Protein AF-Q5DCS5-F1 (afdb_monomer_lite)

Foldseek 3Di:
DDDDDDDDDDPPPPPPVPPPPPPVPPPPPDDPCVVVVVVLVVVCPDPLQVPDDLVVLLVVLLVCLVVVHDDALVSLLSSLSRLLVDAPVCVVSVVVSVVSNCPDPCVVVHDPSSVVSNVVSCVVNVNVVVVVVVVVVVD

Organism: Schistosoma japonicum (NCBI:txid6182)

Sequence (139 aa):
MNRMIWSNYTRSFYRSHFKYSLKSWYRSFVPASYTSAEIWNARLSHDIFKKISARDHGLKILQKINVGQTVSPLDYDIFANKLDEMDVTFLDFIEEVITSYMNTQTAVTVKDSTCHAFIRSYLNFQEEDRLLKLLQERV

InterPro domains:
  IPR019266 Small ribosomal subunit protein mS27 [PTHR21393] (19-139)
  IPR034913 mS27/PTCD2 [PF10037] (6-139)

pLDDT: mean 82.55, std 18.62, range [36.09, 97.06]

Radius of gyration: 29.56 Å; chains: 1; bounding box: 78×58×85 Å

Structure (mmCIF, N/CA/C/O backbone):
data_AF-Q5DCS5-F1
#
_entry.id   AF-Q5DCS5-F1
#
loop_
_atom_site.group_PDB
_atom_site.id
_atom_site.type_symbol
_atom_site.label_atom_id
_atom_site.label_alt_id
_atom_site.label_comp_id
_atom_site.label_asym_id
_atom_site.label_entity_id
_atom_site.label_seq_id
_atom_site.pdbx_PDB_ins_code
_atom_site.Cartn_x
_atom_site.Cartn_y
_atom_site.Cartn_z
_atom_site.occupancy
_atom_site.B_iso_or_equiv
_atom_site.auth_seq_id
_atom_site.auth_comp_id
_atom_site.auth_asym_id
_atom_site.auth_atom_id
_atom_site.pdbx_PDB_model_num
ATOM 1 N N . MET A 1 1 ? 62.975 -41.474 -67.359 1.00 38.44 1 MET A N 1
ATOM 2 C CA . MET A 1 1 ? 62.298 -40.161 -67.355 1.00 38.44 1 MET A CA 1
ATOM 3 C C . MET A 1 1 ? 61.145 -40.201 -66.360 1.00 38.44 1 MET A C 1
ATOM 5 O O . MET A 1 1 ? 60.285 -41.059 -66.469 1.00 38.44 1 MET A O 1
ATOM 9 N N . ASN A 1 2 ? 61.274 -39.354 -65.339 1.00 36.09 2 ASN A N 1
ATOM 10 C CA . ASN A 1 2 ? 60.412 -38.975 -64.211 1.00 36.09 2 ASN A CA 1
ATOM 11 C C . ASN A 1 2 ? 59.128 -39.754 -63.867 1.00 36.09 2 ASN A C 1
ATOM 13 O O . ASN A 1 2 ? 58.102 -39.657 -64.531 1.00 36.09 2 ASN A O 1
ATOM 17 N N . ARG A 1 3 ? 59.181 -40.359 -62.669 1.00 38.94 3 ARG A N 1
ATOM 18 C CA . ARG A 1 3 ? 58.054 -40.517 -61.740 1.00 38.94 3 ARG A CA 1
ATOM 19 C C . ARG A 1 3 ? 57.470 -39.139 -61.394 1.00 38.94 3 ARG A C 1
ATOM 21 O O . ARG A 1 3 ? 58.220 -38.259 -60.983 1.00 38.94 3 ARG A O 1
ATOM 28 N N . MET A 1 4 ? 56.149 -38.997 -61.446 1.00 40.09 4 MET A N 1
ATOM 29 C CA . MET A 1 4 ? 55.415 -37.999 -60.661 1.00 40.09 4 MET A CA 1
ATOM 30 C C . MET A 1 4 ? 54.432 -38.727 -59.746 1.00 40.09 4 MET A C 1
ATOM 32 O O . MET A 1 4 ? 53.378 -39.192 -60.162 1.00 40.09 4 MET A O 1
ATOM 36 N N . ILE A 1 5 ? 54.853 -38.862 -58.492 1.00 46.78 5 ILE A N 1
ATOM 37 C CA . ILE A 1 5 ? 54.013 -39.113 -57.320 1.00 46.78 5 ILE A CA 1
ATOM 38 C C . ILE A 1 5 ? 53.440 -37.761 -56.920 1.00 46.78 5 ILE A C 1
ATOM 40 O O . ILE A 1 5 ? 54.254 -36.864 -56.806 1.00 46.78 5 ILE A O 1
ATOM 44 N N . TRP A 1 6 ? 52.130 -37.642 -56.687 1.00 36.53 6 TRP A N 1
ATOM 45 C CA . TRP A 1 6 ? 51.440 -36.870 -55.627 1.00 36.53 6 TRP A CA 1
ATOM 46 C C . TRP A 1 6 ? 49.939 -37.162 -55.809 1.00 36.53 6 TRP A C 1
ATOM 48 O O . TRP A 1 6 ? 49.473 -37.250 -56.936 1.00 36.53 6 TRP A O 1
ATOM 58 N N . SER A 1 7 ? 49.060 -37.264 -54.825 1.00 39.84 7 SER A N 1
ATOM 59 C CA . SER A 1 7 ? 49.102 -37.501 -53.387 1.00 39.84 7 SER A CA 1
ATOM 60 C C . SER A 1 7 ? 47.629 -37.530 -52.992 1.00 39.84 7 SER A C 1
ATOM 62 O O . SER A 1 7 ? 46.869 -36.648 -53.394 1.00 39.84 7 SER A O 1
ATOM 64 N N . ASN A 1 8 ? 47.223 -38.526 -52.213 1.00 48.41 8 ASN A N 1
ATOM 65 C CA . ASN A 1 8 ? 45.911 -38.555 -51.584 1.00 48.41 8 ASN A CA 1
ATOM 66 C C . ASN A 1 8 ? 45.740 -37.299 -50.728 1.00 48.41 8 ASN A C 1
ATOM 68 O O . ASN A 1 8 ? 46.414 -37.170 -49.712 1.00 48.41 8 ASN A O 1
ATOM 72 N N . TYR A 1 9 ? 44.828 -36.406 -51.098 1.00 47.97 9 TYR A N 1
ATOM 73 C CA . TYR A 1 9 ? 44.260 -35.454 -50.153 1.00 47.97 9 TYR A CA 1
ATOM 74 C C . TYR A 1 9 ? 42.758 -35.384 -50.378 1.00 47.97 9 TYR A C 1
ATOM 76 O O . TYR A 1 9 ? 42.234 -34.729 -51.276 1.00 47.97 9 TYR A O 1
ATOM 84 N N . THR A 1 10 ? 42.090 -36.159 -49.529 1.00 49.44 10 THR A N 1
ATOM 85 C CA . THR A 1 10 ? 40.691 -36.054 -49.144 1.00 49.44 10 THR A CA 1
ATOM 86 C C . THR A 1 10 ? 40.216 -34.611 -49.228 1.00 49.44 10 THR A C 1
ATOM 88 O O . THR A 1 10 ? 40.745 -33.734 -48.540 1.00 49.44 10 THR A O 1
ATOM 91 N N . ARG A 1 11 ? 39.195 -34.370 -50.051 1.00 40.66 11 ARG A N 1
ATOM 92 C CA . ARG A 1 11 ? 38.455 -33.113 -50.048 1.00 40.66 11 ARG A CA 1
ATOM 93 C C . ARG A 1 11 ? 37.745 -33.026 -48.697 1.00 40.66 11 ARG A C 1
ATOM 95 O O . ARG A 1 11 ? 36.648 -33.544 -48.519 1.00 40.66 11 ARG A O 1
ATOM 102 N N . SER A 1 12 ? 38.442 -32.445 -47.725 1.00 45.19 12 SER A N 1
ATOM 103 C CA . SER A 1 12 ? 37.881 -31.992 -46.463 1.00 45.19 12 SER A CA 1
ATOM 104 C C . SER A 1 12 ? 36.675 -31.132 -46.812 1.00 45.19 12 SER A C 1
ATOM 106 O O . SER A 1 12 ? 36.807 -30.056 -47.400 1.00 45.19 12 SER A O 1
ATOM 108 N N . PHE A 1 13 ? 35.486 -31.650 -46.515 1.00 42.53 13 PHE A N 1
ATOM 109 C CA . PHE A 1 13 ? 34.296 -30.834 -46.393 1.00 42.53 13 PHE A CA 1
ATOM 110 C C . PHE A 1 13 ? 34.599 -29.855 -45.262 1.00 42.53 13 PHE A C 1
ATOM 112 O O . PHE A 1 13 ? 34.435 -30.171 -44.084 1.00 42.53 13 PHE A O 1
ATOM 119 N N . TYR A 1 14 ? 35.080 -28.666 -45.619 1.00 46.62 14 TYR A N 1
ATOM 120 C CA . TYR A 1 14 ? 35.063 -27.524 -44.728 1.00 46.62 14 TYR A CA 1
ATOM 121 C C . TYR A 1 14 ? 33.591 -27.258 -44.408 1.00 46.62 14 TYR A C 1
ATOM 123 O O . TYR A 1 14 ? 32.904 -26.509 -45.102 1.00 46.62 14 TYR A O 1
ATOM 131 N N . ARG A 1 15 ? 33.086 -27.898 -43.346 1.00 44.19 15 ARG A N 1
ATOM 132 C CA . ARG A 1 15 ? 31.963 -27.381 -42.575 1.00 44.19 15 ARG A CA 1
ATOM 133 C C . ARG A 1 15 ? 32.442 -26.043 -42.033 1.00 44.19 15 ARG A C 1
ATOM 135 O O . ARG A 1 15 ? 33.001 -25.957 -40.940 1.00 44.19 15 ARG A O 1
ATOM 142 N N . SER A 1 16 ? 32.253 -25.005 -42.845 1.00 42.59 16 SER A N 1
ATOM 143 C CA . SER A 1 16 ? 32.066 -23.653 -42.353 1.00 42.59 16 SER A CA 1
ATOM 144 C C . SER A 1 16 ? 31.017 -23.782 -41.261 1.00 42.59 16 SER A C 1
ATOM 146 O O . SER A 1 16 ? 29.844 -24.042 -41.535 1.00 42.59 16 SER A O 1
ATOM 148 N N . HIS A 1 17 ? 31.472 -23.756 -40.011 1.00 44.06 17 HIS A N 1
ATOM 149 C CA . HIS A 1 17 ? 30.594 -23.616 -38.871 1.00 44.06 17 HIS A CA 1
ATOM 150 C C . HIS A 1 17 ? 30.024 -22.220 -39.024 1.00 44.06 17 HIS A C 1
ATOM 152 O O . HIS A 1 17 ? 30.625 -21.236 -38.591 1.00 44.06 17 HIS A O 1
ATOM 158 N N . PHE A 1 18 ? 28.911 -22.136 -39.747 1.00 44.44 18 PHE A N 1
ATOM 159 C CA . PHE A 1 18 ? 28.124 -20.933 -39.823 1.00 44.44 18 PHE A CA 1
ATOM 160 C C . PHE A 1 18 ? 27.806 -20.592 -38.374 1.00 44.44 18 PHE A C 1
ATOM 162 O O . PHE A 1 18 ? 27.091 -21.328 -37.693 1.00 44.44 18 PHE A O 1
ATOM 169 N N . LYS A 1 19 ? 28.444 -19.530 -37.877 1.00 48.38 19 LYS A N 1
ATOM 170 C CA . LYS A 1 19 ? 28.258 -18.978 -36.538 1.00 48.38 19 LYS A CA 1
ATOM 171 C C . LYS A 1 19 ? 26.875 -18.337 -36.461 1.00 48.38 19 LYS A C 1
ATOM 173 O O . LYS A 1 19 ? 26.741 -17.152 -36.179 1.00 48.38 19 LYS A O 1
ATOM 178 N N . TYR A 1 20 ? 25.828 -19.113 -36.701 1.00 51.62 20 TYR A N 1
ATOM 179 C CA . TYR A 1 20 ? 24.534 -18.816 -36.135 1.00 51.62 20 TYR A CA 1
ATOM 180 C C . TYR A 1 20 ? 24.647 -19.218 -34.675 1.00 51.62 20 TYR A C 1
ATOM 182 O O . TYR A 1 20 ? 24.326 -20.334 -34.278 1.00 51.62 20 TYR A O 1
ATOM 190 N N . SER A 1 21 ? 25.188 -18.291 -33.881 1.00 50.88 21 SER A N 1
ATOM 191 C CA . SER A 1 21 ? 24.803 -18.198 -32.485 1.00 50.88 21 SER A CA 1
ATOM 192 C C . SER A 1 21 ? 23.283 -18.288 -32.486 1.00 50.88 21 SER A C 1
ATOM 194 O O . SER A 1 21 ? 22.601 -17.375 -32.959 1.00 50.88 21 SER A O 1
ATOM 196 N N . LEU A 1 22 ? 22.761 -19.438 -32.064 1.00 55.69 22 LEU A N 1
ATOM 197 C CA . LEU A 1 22 ? 21.380 -19.567 -31.657 1.00 55.69 22 LEU A CA 1
ATOM 198 C C . LEU A 1 22 ? 21.258 -18.637 -30.452 1.00 55.69 22 LEU A C 1
ATOM 200 O O . LEU A 1 22 ? 21.395 -19.060 -29.308 1.00 55.69 22 LEU A O 1
ATOM 204 N N . LYS A 1 23 ? 21.056 -17.338 -30.713 1.00 54.19 23 LYS A N 1
ATOM 205 C CA . LYS A 1 23 ? 20.379 -16.459 -29.773 1.00 54.19 23 LYS A CA 1
ATOM 206 C C . LYS A 1 23 ? 19.071 -17.180 -29.520 1.00 54.19 23 LYS A C 1
ATOM 208 O O . LYS A 1 23 ? 18.167 -17.106 -30.347 1.00 54.19 23 LYS A O 1
ATOM 213 N N . SER A 1 24 ? 19.025 -17.948 -28.437 1.00 57.25 24 SER A N 1
ATOM 214 C CA . SER A 1 24 ? 17.783 -18.438 -27.878 1.00 57.25 24 SER A CA 1
ATOM 215 C C . SER A 1 24 ? 16.906 -17.205 -27.743 1.00 57.25 24 SER A C 1
ATOM 217 O O . SER A 1 24 ? 17.172 -16.323 -26.923 1.00 57.25 24 SER A O 1
ATOM 219 N N . TRP A 1 25 ? 15.945 -17.065 -28.651 1.00 58.34 25 TRP A N 1
ATOM 220 C CA . TRP A 1 25 ? 14.874 -16.103 -28.507 1.00 58.34 25 TRP A CA 1
ATOM 221 C C . TRP A 1 25 ? 14.033 -16.636 -27.358 1.00 58.34 25 TRP A C 1
ATOM 223 O O . TRP A 1 25 ? 13.034 -17.318 -27.573 1.00 58.34 25 TRP A O 1
ATOM 233 N N . TYR A 1 26 ? 14.463 -16.365 -26.128 1.00 60.69 26 TYR A N 1
ATOM 234 C CA . TYR A 1 26 ? 13.580 -16.439 -24.982 1.00 60.69 26 TYR A CA 1
ATOM 235 C C . TYR A 1 26 ? 12.498 -15.390 -25.230 1.00 60.69 26 TYR A C 1
ATOM 237 O O . TYR A 1 26 ? 12.664 -14.210 -24.930 1.00 60.69 26 TYR A O 1
ATOM 245 N N . ARG A 1 27 ? 11.406 -15.804 -25.876 1.00 64.94 27 ARG A N 1
ATOM 246 C CA . ARG A 1 27 ? 10.159 -15.057 -25.818 1.00 64.94 27 ARG A CA 1
ATOM 247 C C . ARG A 1 27 ? 9.684 -15.212 -24.384 1.00 64.94 27 ARG A C 1
ATOM 249 O O . ARG A 1 27 ? 9.289 -16.305 -23.985 1.00 64.94 27 ARG A O 1
ATOM 256 N N . SER A 1 28 ? 9.787 -14.146 -23.601 1.00 72.50 28 SER A N 1
ATOM 257 C CA . SER A 1 28 ? 9.075 -14.077 -22.333 1.00 72.50 28 SER A CA 1
ATOM 258 C C . SER A 1 28 ? 7.588 -14.320 -22.609 1.00 72.50 28 SER A C 1
ATOM 260 O O . SER A 1 28 ? 7.068 -13.883 -23.638 1.00 72.50 28 SER A O 1
ATOM 262 N N . PHE A 1 29 ? 6.907 -15.042 -21.714 1.00 83.25 29 PHE A N 1
ATOM 263 C CA . PHE A 1 29 ? 5.468 -15.313 -21.854 1.00 83.25 29 PHE A CA 1
ATOM 264 C C . PHE A 1 29 ? 4.664 -14.009 -21.992 1.00 83.25 29 PHE A C 1
ATOM 266 O O . PHE A 1 29 ? 3.662 -13.953 -22.698 1.00 83.25 29 PHE A O 1
ATOM 273 N N . VAL A 1 30 ? 5.169 -12.940 -21.371 1.00 85.56 30 VAL A N 1
ATOM 274 C CA . VAL A 1 30 ? 4.614 -11.592 -21.410 1.00 85.56 30 VAL A CA 1
ATOM 275 C C . VAL A 1 30 ? 5.672 -10.615 -21.943 1.00 85.56 30 VAL A C 1
ATOM 277 O O . VAL A 1 30 ? 6.825 -10.674 -21.503 1.00 85.56 30 VAL A O 1
ATOM 280 N N . PRO A 1 31 ? 5.336 -9.714 -22.885 1.00 87.19 31 PRO A N 1
ATOM 281 C CA . PRO A 1 31 ? 6.274 -8.707 -23.375 1.00 87.19 31 PRO A CA 1
ATOM 282 C C . PRO A 1 31 ? 6.578 -7.656 -22.299 1.00 87.19 31 PRO A C 1
ATOM 284 O O . PRO A 1 31 ? 5.721 -7.319 -21.487 1.00 87.19 31 PRO A O 1
ATOM 287 N N . ALA A 1 32 ? 7.773 -7.062 -22.341 1.00 82.56 32 ALA A N 1
ATOM 288 C CA . ALA A 1 32 ? 8.178 -6.027 -21.381 1.00 82.56 32 ALA A CA 1
ATOM 289 C C . ALA A 1 32 ? 7.228 -4.809 -21.358 1.00 82.56 32 ALA A C 1
ATOM 291 O O . ALA A 1 32 ? 7.019 -4.201 -2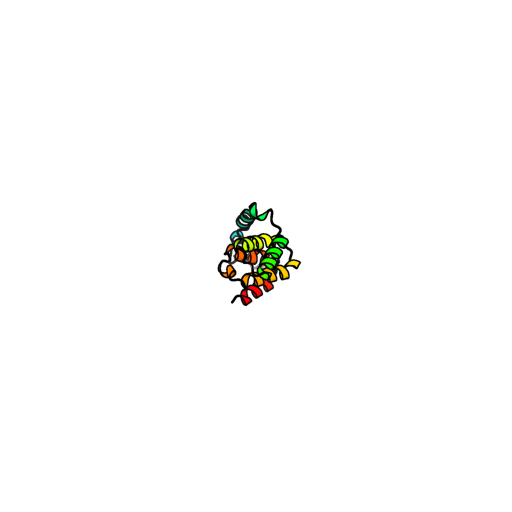0.307 1.00 82.56 32 ALA A O 1
ATOM 292 N N . SER A 1 33 ? 6.589 -4.495 -22.491 1.00 86.31 33 SER A N 1
ATOM 293 C CA . SER A 1 33 ? 5.591 -3.424 -22.616 1.00 86.31 33 SER A CA 1
ATOM 294 C C . SER A 1 33 ? 4.322 -3.657 -21.791 1.00 86.31 33 SER A C 1
ATOM 296 O O . SER A 1 33 ? 3.633 -2.697 -21.454 1.00 86.31 33 SER A O 1
ATOM 298 N N . TYR A 1 34 ? 4.024 -4.901 -21.406 1.00 87.69 34 TYR A N 1
ATOM 299 C CA . TYR A 1 34 ? 2.864 -5.227 -20.573 1.00 87.69 34 TYR A CA 1
ATOM 300 C C . TYR A 1 34 ? 2.910 -4.536 -19.207 1.00 87.69 34 TYR A C 1
ATOM 302 O O . TYR A 1 34 ? 1.876 -4.188 -18.646 1.00 87.69 34 TYR A O 1
ATOM 310 N N . THR A 1 35 ? 4.112 -4.254 -18.695 1.00 83.94 35 THR A N 1
ATOM 311 C CA . THR A 1 35 ? 4.284 -3.498 -17.448 1.00 83.94 35 THR A CA 1
ATOM 312 C C . THR A 1 35 ? 3.711 -2.085 -17.534 1.00 83.94 35 THR A C 1
ATOM 314 O O . THR A 1 35 ? 3.382 -1.519 -16.496 1.00 83.94 35 THR A O 1
ATOM 317 N N . SER A 1 36 ? 3.561 -1.506 -18.735 1.00 88.94 36 SER A N 1
ATOM 318 C CA . SER A 1 36 ? 2.921 -0.201 -18.964 1.00 88.94 36 SER A CA 1
ATOM 319 C C . SER A 1 36 ? 3.372 0.879 -17.967 1.00 88.94 36 SER A C 1
ATOM 321 O O . SER A 1 36 ? 2.558 1.634 -17.430 1.00 88.94 36 SER A O 1
ATOM 323 N N . ALA A 1 37 ? 4.678 0.919 -17.676 1.00 90.44 37 ALA A N 1
ATOM 324 C CA . ALA A 1 37 ? 5.254 1.797 -16.659 1.00 90.44 37 ALA A CA 1
ATOM 325 C C . ALA A 1 37 ? 4.981 3.281 -16.950 1.00 90.44 37 ALA A C 1
ATOM 327 O O . ALA A 1 37 ? 4.680 4.039 -16.036 1.00 90.44 37 ALA A O 1
ATOM 328 N N . GLU A 1 38 ? 4.994 3.684 -18.222 1.00 91.88 38 GLU A N 1
ATOM 329 C CA . GLU A 1 38 ? 4.711 5.061 -18.645 1.00 91.88 38 GLU A CA 1
ATOM 330 C C . GLU A 1 38 ? 3.299 5.513 -18.253 1.00 91.88 38 GLU A C 1
ATOM 332 O O . GLU A 1 38 ? 3.129 6.572 -17.653 1.00 91.88 38 GLU A O 1
ATOM 337 N N . ILE A 1 39 ? 2.289 4.682 -18.532 1.00 92.12 39 ILE A N 1
ATOM 338 C CA . ILE A 1 39 ? 0.884 4.975 -18.213 1.00 92.12 39 ILE A CA 1
ATOM 339 C C . ILE A 1 39 ? 0.691 5.032 -16.693 1.00 92.12 39 ILE A C 1
ATOM 341 O O . ILE A 1 39 ? -0.006 5.910 -16.180 1.00 92.12 39 ILE A O 1
ATOM 345 N N . TRP A 1 40 ? 1.334 4.116 -15.963 1.00 91.38 40 TRP A N 1
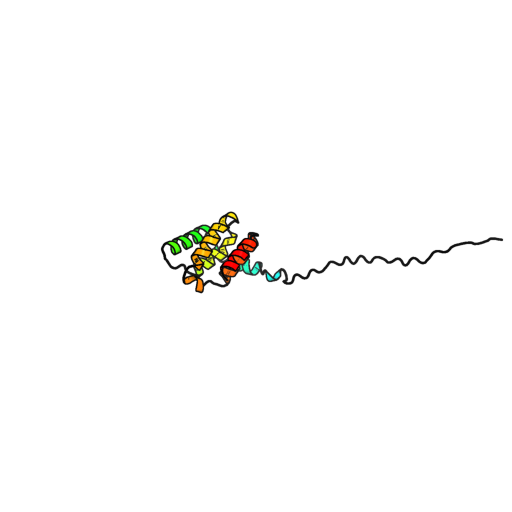ATOM 346 C CA . TRP A 1 40 ? 1.293 4.091 -14.503 1.00 91.38 40 TRP A CA 1
ATOM 347 C C . TRP A 1 40 ? 1.914 5.354 -13.891 1.00 91.38 40 TRP A C 1
ATOM 349 O O . TRP A 1 40 ? 1.281 6.034 -13.086 1.00 91.38 40 TRP A O 1
ATOM 359 N N . ASN A 1 41 ? 3.109 5.734 -14.341 1.00 91.00 41 ASN A N 1
ATOM 360 C CA . ASN A 1 41 ? 3.811 6.916 -13.845 1.00 91.00 41 ASN A CA 1
ATOM 361 C C . ASN A 1 41 ? 3.074 8.214 -14.212 1.00 91.00 41 ASN A C 1
ATOM 363 O O . ASN A 1 41 ? 2.995 9.135 -13.397 1.00 91.00 41 ASN A O 1
ATOM 367 N N . ALA A 1 42 ? 2.461 8.276 -15.399 1.00 92.38 42 ALA A N 1
ATOM 368 C CA . ALA A 1 42 ? 1.614 9.395 -15.800 1.00 92.38 42 ALA A CA 1
ATOM 369 C C . ALA A 1 42 ? 0.417 9.571 -14.851 1.00 92.38 42 ALA A C 1
ATOM 371 O O . ALA A 1 42 ? 0.111 10.695 -14.454 1.00 92.38 42 ALA A O 1
ATOM 372 N N . ARG A 1 43 ? -0.217 8.477 -14.409 1.00 89.75 43 ARG A N 1
ATOM 373 C CA . ARG A 1 43 ? -1.283 8.525 -13.394 1.00 89.75 43 ARG A CA 1
ATOM 374 C C . ARG A 1 43 ? -0.774 9.080 -12.059 1.00 89.75 43 ARG A C 1
ATOM 376 O O . ARG A 1 43 ? -1.441 9.927 -11.465 1.00 89.75 43 ARG A O 1
ATOM 383 N N . LEU A 1 44 ? 0.393 8.632 -11.593 1.00 89.62 44 LEU A N 1
ATOM 384 C CA . LEU A 1 44 ? 0.970 9.072 -10.313 1.00 89.62 44 LEU A CA 1
ATOM 385 C C . LEU A 1 44 ? 1.428 10.542 -10.312 1.00 89.62 44 LEU A C 1
ATOM 387 O O . LEU A 1 44 ? 1.545 11.151 -9.250 1.00 89.62 44 LEU A O 1
ATOM 391 N N . SER A 1 45 ? 1.616 11.142 -11.491 1.00 89.56 45 SER A N 1
ATOM 392 C CA . SER A 1 45 ? 1.971 12.562 -11.647 1.00 89.56 45 SER A CA 1
ATOM 393 C C . SER A 1 45 ? 0.852 13.543 -11.261 1.00 89.56 45 SER A C 1
ATOM 395 O O . SER A 1 45 ? 1.087 14.752 -11.163 1.00 89.56 45 SER A O 1
ATOM 397 N N . HIS A 1 46 ? -0.360 13.033 -11.020 1.00 89.69 46 HIS A N 1
ATOM 398 C CA . HIS A 1 46 ? -1.526 13.833 -10.675 1.00 89.69 46 HIS A CA 1
ATOM 399 C C . HIS A 1 46 ? -1.355 14.570 -9.332 1.00 89.69 46 HIS A C 1
ATOM 401 O O . HIS A 1 46 ? -0.805 14.041 -8.365 1.00 89.69 46 HIS A O 1
ATOM 407 N N . ASP A 1 47 ? -1.892 15.789 -9.231 1.00 87.69 47 ASP A N 1
ATOM 408 C CA . ASP A 1 47 ? -1.669 16.688 -8.084 1.00 87.69 47 ASP A CA 1
ATOM 409 C C . ASP A 1 47 ? -2.174 16.152 -6.738 1.00 87.69 47 ASP A C 1
ATOM 411 O O . ASP A 1 47 ? -1.663 16.544 -5.687 1.00 87.69 47 ASP A O 1
ATOM 415 N N . ILE A 1 48 ? -3.138 15.227 -6.769 1.00 85.94 48 ILE A N 1
ATOM 416 C CA . ILE A 1 48 ? -3.671 14.536 -5.580 1.00 85.94 48 ILE A CA 1
ATOM 417 C C . ILE A 1 48 ? -2.542 13.854 -4.802 1.00 85.94 48 ILE A C 1
ATOM 419 O O . ILE A 1 48 ? -2.538 13.868 -3.574 1.00 85.94 48 ILE A O 1
ATOM 423 N N . PHE A 1 49 ? -1.557 13.308 -5.511 1.00 85.38 49 PHE A N 1
ATOM 424 C CA . PHE A 1 49 ? -0.447 12.592 -4.907 1.00 85.38 49 PHE A CA 1
ATOM 425 C C . PHE A 1 49 ? 0.623 13.557 -4.371 1.00 85.38 49 PHE A C 1
ATOM 427 O O . PHE A 1 49 ? 1.222 13.300 -3.336 1.00 85.38 49 PHE A O 1
ATOM 434 N N . LYS A 1 50 ? 0.861 14.715 -4.988 1.00 84.19 50 LYS A N 1
ATOM 435 C CA . LYS A 1 50 ? 2.017 15.576 -4.650 1.00 84.19 50 LYS A CA 1
ATOM 436 C C . LYS A 1 50 ? 2.045 16.110 -3.212 1.00 84.19 50 LYS A C 1
ATOM 438 O O . LYS A 1 50 ? 3.116 16.418 -2.706 1.00 84.19 50 LYS A O 1
ATOM 443 N N . LYS A 1 51 ? 0.887 16.268 -2.568 1.00 84.00 51 LYS A N 1
ATOM 444 C CA . LYS A 1 51 ? 0.767 16.938 -1.258 1.00 84.00 51 LYS A CA 1
ATOM 445 C C . LYS A 1 51 ? 0.736 15.980 -0.065 1.00 84.00 51 LYS A C 1
ATOM 447 O O . LYS A 1 51 ? 0.674 16.446 1.070 1.00 84.00 51 LYS A O 1
ATOM 452 N N . ILE A 1 52 ? 0.711 14.671 -0.307 1.00 87.81 52 ILE A N 1
ATOM 453 C CA . ILE A 1 52 ? 0.424 13.668 0.720 1.00 87.81 52 ILE A CA 1
ATOM 454 C C . ILE A 1 52 ? 1.654 12.785 0.910 1.00 87.81 52 ILE A C 1
ATOM 456 O O . ILE A 1 52 ? 2.055 12.088 -0.015 1.00 87.81 52 ILE A O 1
ATOM 460 N N . SER A 1 53 ? 2.210 12.817 2.122 1.00 91.50 53 SER A N 1
ATOM 461 C CA . SER A 1 53 ? 3.248 11.893 2.589 1.00 91.50 53 SER A CA 1
ATOM 462 C C . SER A 1 53 ? 2.634 10.519 2.835 1.00 91.50 53 SER A C 1
ATOM 464 O O . SER A 1 53 ? 1.663 10.397 3.591 1.00 91.50 53 SER A O 1
ATOM 466 N N . ALA A 1 54 ? 3.210 9.486 2.218 1.00 92.31 54 ALA A N 1
ATOM 467 C CA . ALA A 1 54 ? 2.755 8.107 2.365 1.00 92.31 54 ALA A CA 1
ATOM 468 C C . ALA A 1 54 ? 2.699 7.675 3.846 1.00 92.31 54 ALA A C 1
ATOM 470 O O . ALA A 1 54 ? 1.720 7.080 4.301 1.00 92.31 54 ALA A O 1
ATOM 471 N N . ARG A 1 55 ? 3.734 8.033 4.622 1.00 94.19 55 ARG A N 1
ATOM 472 C CA . ARG A 1 55 ? 3.889 7.637 6.031 1.00 94.19 55 ARG A CA 1
ATOM 473 C C . ARG A 1 55 ? 2.826 8.272 6.915 1.00 94.19 55 ARG A C 1
ATOM 475 O O . ARG A 1 55 ? 2.145 7.575 7.665 1.00 94.19 55 ARG A O 1
ATOM 482 N N . ASP A 1 56 ? 2.666 9.587 6.807 1.00 94.31 56 ASP A N 1
ATOM 483 C CA . ASP A 1 56 ? 1.709 10.330 7.632 1.00 94.31 56 ASP A CA 1
ATOM 484 C C . ASP A 1 56 ? 0.274 9.913 7.320 1.00 94.31 56 ASP A C 1
ATOM 486 O O . ASP A 1 56 ? -0.585 9.873 8.202 1.00 94.31 56 ASP A O 1
ATOM 490 N N . HIS A 1 57 ? 0.008 9.588 6.055 1.00 95.19 57 HIS A N 1
ATOM 491 C CA . HIS A 1 57 ? -1.299 9.125 5.621 1.00 95.19 57 HIS A CA 1
ATOM 492 C C . HIS A 1 57 ? -1.610 7.716 6.138 1.00 95.19 57 HIS A C 1
ATOM 494 O O . HIS A 1 57 ? -2.692 7.503 6.682 1.00 95.19 57 HIS A O 1
ATOM 500 N N . GLY A 1 58 ? -0.648 6.789 6.085 1.00 95.94 58 GLY A N 1
ATOM 501 C CA . GLY A 1 58 ? -0.797 5.459 6.687 1.00 95.94 58 GLY A CA 1
ATOM 502 C C . GLY A 1 58 ? -1.029 5.514 8.203 1.00 95.94 58 GLY A C 1
ATOM 503 O O . GLY A 1 58 ? -1.921 4.842 8.718 1.00 95.94 58 GLY A O 1
ATOM 504 N N . LEU A 1 59 ? -0.314 6.391 8.923 1.00 96.88 59 LEU A N 1
ATOM 505 C CA . LEU A 1 59 ? -0.510 6.577 10.367 1.00 96.88 59 LEU A CA 1
ATOM 506 C C . LEU A 1 59 ? -1.917 7.090 10.689 1.00 96.88 59 LEU A C 1
ATOM 508 O O . LEU A 1 59 ? -2.552 6.608 11.626 1.00 96.88 59 LEU A O 1
ATOM 512 N N . LYS A 1 60 ? -2.440 8.031 9.895 1.00 96.69 60 LYS A N 1
ATOM 513 C CA . LYS A 1 60 ? -3.821 8.520 10.042 1.00 96.69 60 LYS A CA 1
ATOM 514 C C . LYS A 1 60 ? -4.850 7.422 9.790 1.00 96.69 60 LYS A C 1
ATOM 516 O O . LYS A 1 60 ? -5.874 7.397 10.469 1.00 96.69 60 LYS A O 1
ATOM 521 N N . ILE A 1 61 ? -4.600 6.534 8.827 1.00 96.94 61 ILE A N 1
ATOM 522 C CA . ILE A 1 61 ? -5.465 5.379 8.556 1.00 96.94 61 ILE A CA 1
ATOM 523 C C . ILE A 1 61 ? -5.506 4.462 9.781 1.00 96.94 61 ILE A C 1
ATOM 525 O O . ILE A 1 61 ? -6.597 4.189 10.278 1.00 96.94 61 ILE A O 1
ATOM 529 N N . LEU A 1 62 ? -4.348 4.068 10.321 1.00 97.06 62 LEU A N 1
ATOM 530 C CA . LEU A 1 62 ? -4.283 3.231 11.526 1.00 97.06 62 LEU A CA 1
ATOM 531 C C . LEU A 1 62 ? -4.979 3.886 12.718 1.00 97.06 62 LEU A C 1
ATOM 533 O O . LEU A 1 62 ? -5.789 3.253 13.385 1.00 97.06 62 LEU A O 1
ATOM 537 N N . GLN A 1 63 ? -4.725 5.174 12.960 1.00 97.06 63 GLN A N 1
ATOM 538 C CA . GLN A 1 63 ? -5.377 5.915 14.042 1.00 97.06 63 GLN A CA 1
ATOM 539 C C . GLN A 1 63 ? -6.903 5.906 13.908 1.00 97.06 63 GLN A C 1
ATOM 541 O O . GLN A 1 63 ? -7.597 5.657 14.891 1.00 97.06 63 GLN A O 1
ATOM 546 N N . LYS A 1 64 ? -7.434 6.140 12.701 1.00 96.56 64 LYS A N 1
ATOM 547 C CA . LYS A 1 64 ? -8.880 6.084 12.451 1.00 96.56 64 LYS A CA 1
ATOM 548 C C . LYS A 1 64 ? -9.442 4.694 12.740 1.00 96.56 64 LYS A C 1
ATOM 550 O O . LYS A 1 64 ? -10.439 4.597 13.450 1.00 96.56 64 LYS A O 1
ATOM 555 N N . ILE A 1 65 ? -8.788 3.642 12.247 1.00 96.38 65 ILE A N 1
ATOM 556 C CA . ILE A 1 65 ? -9.219 2.253 12.463 1.00 96.38 65 ILE A CA 1
ATOM 557 C C . ILE A 1 65 ? -9.214 1.912 13.958 1.00 96.38 65 ILE A C 1
ATOM 559 O O . ILE A 1 65 ? -10.206 1.396 14.465 1.00 96.38 65 ILE A O 1
ATOM 563 N N . ASN A 1 66 ? -8.157 2.283 14.683 1.00 95.00 66 ASN A N 1
ATOM 564 C CA . ASN A 1 66 ? -8.014 2.011 16.117 1.00 95.00 66 ASN A CA 1
ATOM 565 C C . ASN A 1 66 ? -9.080 2.711 16.974 1.00 95.00 66 ASN A C 1
ATOM 567 O O . ASN A 1 66 ? -9.491 2.184 18.004 1.00 95.00 66 ASN A O 1
ATOM 571 N N . VAL A 1 67 ? -9.555 3.885 16.547 1.00 96.06 67 VAL A N 1
ATOM 572 C CA . VAL A 1 67 ? -10.658 4.614 17.203 1.00 96.06 67 VAL A CA 1
ATOM 573 C C . VAL A 1 67 ? -12.038 4.080 16.764 1.00 96.06 67 VAL A C 1
ATOM 575 O O . VAL A 1 67 ? -13.070 4.544 17.242 1.00 96.06 67 VAL A O 1
ATOM 578 N N . GLY A 1 68 ? -12.090 3.092 15.864 1.00 92.56 68 GLY A N 1
ATOM 579 C CA . GLY A 1 68 ? -13.331 2.535 15.319 1.00 92.56 68 GLY A CA 1
ATOM 580 C C . GLY A 1 68 ? -13.993 3.426 14.263 1.00 92.56 68 GLY A C 1
ATOM 581 O O . 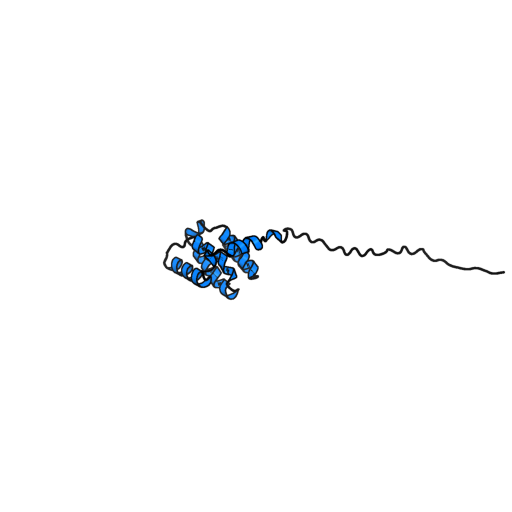GLY A 1 68 ? -15.176 3.265 13.968 1.00 92.56 68 GLY A O 1
ATOM 582 N N . GLN A 1 69 ? -13.256 4.386 13.697 1.00 94.19 69 GLN A N 1
ATOM 583 C CA . GLN A 1 69 ? -13.743 5.236 12.614 1.00 94.19 69 GLN A CA 1
ATOM 584 C C . GLN A 1 69 ? -13.590 4.549 11.258 1.00 94.19 69 GLN A C 1
ATOM 586 O O . GLN A 1 69 ? -12.618 3.848 10.979 1.00 94.19 69 GLN A O 1
ATOM 591 N N . THR A 1 70 ? -14.538 4.817 10.364 1.00 92.19 70 THR A N 1
ATOM 592 C CA . THR A 1 70 ? -14.500 4.310 8.992 1.00 92.19 70 THR A CA 1
ATOM 593 C C . THR A 1 70 ? -13.442 5.038 8.168 1.00 92.19 70 THR A C 1
ATOM 595 O O . THR A 1 70 ? -13.417 6.272 8.124 1.00 92.19 70 THR A O 1
ATOM 598 N N . VAL A 1 71 ? -12.614 4.281 7.451 1.00 95.00 71 VAL A N 1
ATOM 599 C CA . VAL A 1 71 ? -11.634 4.824 6.504 1.00 95.00 71 VAL A CA 1
ATOM 600 C C . VAL A 1 71 ? -12.176 4.721 5.084 1.00 95.00 71 VAL A C 1
ATOM 602 O O . VAL A 1 71 ? -12.615 3.655 4.647 1.00 95.00 71 VAL A O 1
ATOM 605 N N . SER A 1 72 ? -12.122 5.833 4.349 1.00 94.31 72 SER A N 1
ATOM 606 C CA . SER A 1 72 ? -12.556 5.877 2.954 1.00 94.31 72 SER A CA 1
ATOM 607 C C . SER A 1 72 ? -11.690 4.955 2.085 1.00 94.31 72 SER A C 1
ATOM 609 O O . SER A 1 72 ? -10.463 5.009 2.187 1.00 94.31 72 SER A O 1
ATOM 611 N N . PRO A 1 73 ? -12.277 4.169 1.165 1.00 94.25 73 PRO A N 1
ATOM 612 C CA . PRO A 1 73 ? -11.506 3.392 0.192 1.00 94.25 73 PRO A CA 1
ATOM 613 C C . PRO A 1 73 ? -10.607 4.252 -0.695 1.00 94.25 73 PRO A C 1
ATOM 615 O O . PRO A 1 73 ? -9.580 3.787 -1.174 1.00 94.25 73 PRO A O 1
ATOM 618 N N . LEU A 1 74 ? -10.969 5.523 -0.905 1.00 93.25 74 LEU A N 1
ATOM 619 C CA . LEU A 1 74 ? -10.111 6.470 -1.612 1.00 93.25 74 LEU A CA 1
ATOM 620 C C . LEU A 1 74 ? -8.865 6.829 -0.795 1.00 93.25 74 LEU A C 1
ATOM 622 O O . LEU A 1 74 ? -7.788 6.914 -1.372 1.00 93.25 74 LEU A O 1
ATOM 626 N N . ASP A 1 75 ? -8.997 7.023 0.521 1.00 93.81 75 ASP A N 1
ATOM 627 C CA . ASP A 1 75 ? -7.847 7.324 1.382 1.00 93.81 75 ASP A CA 1
ATOM 628 C C . ASP A 1 75 ? -6.858 6.154 1.359 1.00 93.81 75 ASP A C 1
ATOM 630 O O . ASP A 1 75 ? -5.655 6.363 1.213 1.00 93.81 75 ASP A O 1
ATOM 634 N N . TYR A 1 76 ? -7.374 4.927 1.432 1.00 95.69 76 TYR A N 1
ATOM 635 C CA . TYR A 1 76 ? -6.571 3.711 1.346 1.00 95.69 76 TYR A CA 1
ATOM 636 C C . TYR A 1 76 ? -5.914 3.529 -0.033 1.00 95.69 76 TYR A C 1
ATOM 638 O O . TYR A 1 76 ? -4.731 3.209 -0.119 1.00 95.69 76 TYR A O 1
ATOM 646 N N . ASP A 1 77 ? -6.634 3.824 -1.119 1.00 95.19 77 ASP A N 1
ATOM 647 C CA . ASP A 1 77 ? -6.072 3.817 -2.474 1.00 95.19 77 ASP A CA 1
ATOM 648 C C . ASP A 1 77 ? -4.946 4.851 -2.627 1.00 95.19 77 ASP A C 1
ATOM 650 O O . ASP A 1 77 ? -3.896 4.537 -3.183 1.00 95.19 77 ASP A O 1
ATOM 654 N N . ILE A 1 78 ? -5.111 6.065 -2.092 1.00 94.56 78 ILE A N 1
ATOM 655 C CA . ILE A 1 78 ? -4.062 7.096 -2.120 1.00 94.56 78 ILE A CA 1
ATOM 656 C C . ILE A 1 78 ? -2.808 6.624 -1.379 1.00 94.56 78 ILE A C 1
ATOM 658 O O . ILE A 1 78 ? -1.708 6.821 -1.889 1.00 94.56 78 ILE A O 1
ATOM 662 N N . PHE A 1 79 ? -2.972 5.981 -0.218 1.00 95.50 79 PHE A N 1
ATOM 663 C CA . PHE A 1 79 ? -1.864 5.377 0.523 1.00 95.50 79 PHE A CA 1
ATOM 664 C C . PHE A 1 79 ? -1.118 4.339 -0.326 1.00 95.50 79 PHE A C 1
ATOM 666 O O . PHE A 1 79 ? 0.093 4.451 -0.500 1.00 95.50 79 PHE A O 1
ATOM 673 N N . ALA A 1 80 ? -1.841 3.381 -0.912 1.00 95.25 80 ALA A N 1
ATOM 674 C CA . ALA A 1 80 ? -1.245 2.308 -1.707 1.00 95.25 80 ALA A CA 1
ATOM 675 C C . ALA A 1 80 ? -0.471 2.836 -2.927 1.00 95.25 80 ALA A C 1
ATOM 677 O O . ALA A 1 80 ? 0.624 2.374 -3.225 1.00 95.25 80 ALA A O 1
ATOM 678 N N . ASN A 1 81 ? -0.997 3.859 -3.606 1.00 94.12 81 ASN A N 1
ATOM 679 C CA . ASN A 1 81 ? -0.344 4.480 -4.767 1.00 94.12 81 ASN A CA 1
ATOM 680 C C . ASN A 1 81 ? 0.882 5.342 -4.398 1.00 94.12 81 ASN A C 1
ATOM 682 O O . ASN A 1 81 ? 1.530 5.896 -5.284 1.00 94.12 81 ASN A O 1
ATOM 686 N N . LYS A 1 82 ? 1.191 5.486 -3.107 1.00 93.62 82 LYS A N 1
ATOM 687 C CA . LYS A 1 82 ? 2.307 6.281 -2.587 1.00 93.62 82 LYS A CA 1
ATOM 688 C C . LYS A 1 82 ? 3.408 5.462 -1.935 1.00 93.62 82 LYS A C 1
ATOM 690 O O . LYS A 1 82 ? 4.387 6.032 -1.463 1.00 93.62 82 LYS A O 1
ATOM 695 N N . LEU A 1 83 ? 3.276 4.142 -1.935 1.00 92.50 83 LEU A N 1
ATOM 696 C CA . LEU A 1 83 ? 4.246 3.258 -1.301 1.00 92.50 83 LEU A CA 1
ATOM 697 C C . LEU A 1 83 ? 5.631 3.326 -1.936 1.00 92.50 83 LEU A C 1
ATOM 699 O O . LEU A 1 83 ? 6.599 3.120 -1.223 1.00 92.50 83 LEU A O 1
ATOM 703 N N . ASP A 1 84 ? 5.744 3.710 -3.208 1.00 87.88 84 ASP A N 1
ATOM 704 C CA . ASP A 1 84 ? 7.044 3.906 -3.866 1.00 87.88 84 ASP A CA 1
ATOM 705 C C . ASP A 1 84 ? 7.903 5.018 -3.207 1.00 87.88 84 ASP A C 1
ATOM 707 O O . ASP A 1 84 ? 9.097 5.108 -3.474 1.00 87.88 84 ASP A O 1
ATOM 711 N N . GLU A 1 85 ? 7.329 5.873 -2.345 1.00 87.94 85 GLU A N 1
ATOM 712 C CA . GLU A 1 85 ? 8.087 6.833 -1.518 1.00 87.94 85 GLU A CA 1
ATOM 713 C C . GLU A 1 85 ? 8.725 6.194 -0.275 1.00 87.94 85 GLU A C 1
ATOM 715 O O . GLU A 1 85 ? 9.569 6.813 0.377 1.00 87.94 85 GLU A O 1
ATOM 720 N N . MET A 1 86 ? 8.278 4.996 0.100 1.00 87.94 86 MET A N 1
ATOM 721 C CA . MET A 1 86 ? 8.768 4.264 1.259 1.00 87.94 86 MET A CA 1
ATOM 722 C C . MET A 1 86 ? 9.905 3.326 0.875 1.00 87.94 86 MET A C 1
ATOM 724 O O . MET A 1 86 ? 10.045 2.915 -0.271 1.00 87.94 86 MET A O 1
ATOM 728 N N . ASP A 1 87 ? 10.708 2.981 1.871 1.00 90.75 87 ASP A N 1
ATOM 729 C CA . ASP A 1 87 ? 11.775 1.997 1.750 1.00 90.75 87 ASP A CA 1
ATOM 730 C C . ASP A 1 87 ? 11.337 0.645 2.339 1.00 90.75 87 ASP A C 1
ATOM 732 O O . ASP A 1 87 ? 10.373 0.571 3.106 1.00 90.75 87 ASP A O 1
ATOM 736 N N . VAL A 1 88 ? 12.087 -0.415 2.038 1.00 91.62 88 VAL A N 1
ATOM 737 C CA . VAL A 1 88 ? 11.870 -1.798 2.504 1.00 91.62 88 VAL A CA 1
ATOM 738 C C . VAL A 1 88 ? 11.743 -1.874 4.035 1.00 91.62 88 VAL A C 1
ATOM 740 O O . VAL A 1 88 ? 10.989 -2.678 4.578 1.00 91.62 88 VAL A O 1
ATOM 743 N N . THR A 1 89 ? 12.409 -0.967 4.756 1.00 92.31 89 THR A N 1
ATOM 744 C CA . THR A 1 89 ? 12.324 -0.836 6.223 1.00 92.31 89 THR A CA 1
ATOM 745 C C . THR A 1 89 ? 10.917 -0.535 6.757 1.00 92.31 89 THR A C 1
ATOM 747 O O . THR A 1 89 ? 10.653 -0.755 7.937 1.00 92.31 89 THR A O 1
ATOM 750 N N . PHE A 1 90 ? 10.004 -0.051 5.912 1.00 92.81 90 PHE A N 1
ATOM 751 C CA . PHE A 1 90 ? 8.622 0.270 6.275 1.00 92.81 90 PHE A CA 1
ATOM 752 C C . PHE A 1 90 ? 7.626 -0.851 5.974 1.00 92.81 90 PHE A C 1
ATOM 754 O O . PHE A 1 90 ? 6.433 -0.666 6.205 1.00 92.81 90 PHE A O 1
ATOM 761 N N . LEU A 1 91 ? 8.072 -2.009 5.484 1.00 93.31 91 LEU A N 1
ATOM 762 C CA . LEU A 1 91 ? 7.165 -3.091 5.097 1.00 93.31 91 LEU A CA 1
ATOM 763 C C . LEU A 1 91 ? 6.289 -3.593 6.240 1.00 93.31 91 LEU A C 1
ATOM 765 O O . LEU A 1 91 ? 5.096 -3.776 6.036 1.00 93.31 91 LEU A O 1
ATOM 769 N N . ASP A 1 92 ? 6.834 -3.728 7.447 1.00 94.56 92 ASP A N 1
ATOM 770 C CA . ASP A 1 92 ? 6.049 -4.167 8.609 1.00 94.56 92 ASP A CA 1
ATOM 771 C C . ASP A 1 92 ? 4.906 -3.187 8.909 1.00 94.56 92 ASP A C 1
ATOM 773 O O . ASP A 1 92 ? 3.781 -3.586 9.198 1.00 94.56 92 ASP A O 1
ATOM 777 N N . PHE A 1 93 ? 5.173 -1.888 8.753 1.00 95.56 93 PHE A N 1
ATOM 778 C CA . PHE A 1 93 ? 4.160 -0.846 8.884 1.00 95.56 93 PHE A CA 1
ATOM 779 C C . PHE A 1 93 ? 3.122 -0.910 7.754 1.00 95.56 93 PHE A C 1
ATOM 781 O O . PHE A 1 93 ? 1.927 -0.757 7.998 1.00 95.56 93 PHE A O 1
ATOM 788 N N . ILE A 1 94 ? 3.553 -1.146 6.513 1.00 94.94 94 ILE A N 1
ATOM 789 C CA . ILE A 1 94 ? 2.644 -1.296 5.370 1.00 94.94 94 ILE A CA 1
ATOM 790 C C . ILE A 1 94 ? 1.715 -2.497 5.592 1.00 94.94 94 ILE A C 1
ATOM 792 O O . ILE A 1 94 ? 0.507 -2.382 5.390 1.00 94.94 94 ILE A O 1
ATOM 796 N N . GLU A 1 95 ? 2.252 -3.621 6.061 1.00 94.44 95 GLU A N 1
ATOM 797 C CA . GLU A 1 95 ? 1.495 -4.837 6.365 1.00 94.44 95 GLU A CA 1
ATOM 798 C C . GLU A 1 95 ? 0.528 -4.647 7.527 1.00 94.44 95 GLU A C 1
ATOM 800 O O . GLU A 1 95 ? -0.607 -5.125 7.461 1.00 94.44 95 GLU A O 1
ATOM 805 N N . GLU A 1 96 ? 0.921 -3.890 8.552 1.00 95.19 96 GLU A N 1
ATOM 806 C CA . GLU A 1 96 ? 0.027 -3.492 9.636 1.00 95.19 96 GLU A CA 1
ATOM 807 C C . GLU A 1 96 ? -1.158 -2.676 9.099 1.00 95.19 96 GLU A C 1
ATOM 809 O O . GLU A 1 96 ? -2.309 -2.969 9.433 1.00 95.19 96 GLU A O 1
ATOM 814 N N . VAL A 1 97 ? -0.909 -1.695 8.220 1.00 95.56 97 VAL A N 1
ATOM 815 C CA . VAL A 1 97 ? -1.966 -0.895 7.575 1.00 95.56 97 VAL A CA 1
ATOM 816 C C . VAL A 1 97 ? -2.875 -1.774 6.718 1.00 95.56 97 VAL A C 1
ATOM 818 O O . VAL A 1 97 ? -4.097 -1.635 6.796 1.00 95.56 97 VAL A O 1
ATOM 821 N N . ILE A 1 98 ? -2.307 -2.682 5.916 1.00 94.12 98 ILE A N 1
ATOM 822 C CA . ILE A 1 98 ? -3.070 -3.615 5.078 1.00 94.12 98 ILE A CA 1
ATOM 823 C C . ILE A 1 98 ? -3.966 -4.485 5.952 1.00 94.12 98 ILE A C 1
ATOM 825 O O . ILE A 1 98 ? -5.182 -4.460 5.789 1.00 94.12 98 ILE A O 1
ATOM 829 N N . THR A 1 99 ? -3.386 -5.206 6.906 1.00 92.94 99 THR A N 1
ATOM 830 C CA . THR A 1 99 ? -4.110 -6.147 7.765 1.00 92.94 99 THR A CA 1
ATOM 831 C C . THR A 1 99 ? -5.200 -5.431 8.559 1.00 92.94 99 THR A C 1
ATOM 833 O O . THR A 1 99 ? -6.346 -5.880 8.597 1.00 92.94 99 THR A O 1
ATOM 836 N N . SER A 1 100 ? -4.884 -4.262 9.123 1.00 93.81 100 SER A N 1
ATOM 837 C CA . SER A 1 100 ? -5.847 -3.450 9.871 1.00 93.81 100 SER A CA 1
ATOM 838 C C . SER A 1 100 ? -7.006 -2.986 8.995 1.00 93.81 100 SER A C 1
ATOM 840 O O . SER A 1 100 ? -8.158 -3.092 9.407 1.00 93.81 100 SER A O 1
ATOM 842 N N . TYR A 1 101 ? -6.731 -2.498 7.780 1.00 94.56 101 TYR A N 1
ATOM 843 C CA . TYR A 1 101 ? -7.777 -2.044 6.863 1.00 94.56 101 TYR A CA 1
ATOM 844 C C . TYR A 1 101 ? -8.644 -3.206 6.373 1.00 94.56 101 TYR A C 1
ATOM 846 O O . TYR A 1 101 ? -9.867 -3.079 6.317 1.00 94.56 101 TYR A O 1
ATOM 854 N N . MET A 1 102 ? -8.035 -4.349 6.061 1.00 91.06 102 MET A N 1
ATOM 855 C CA . MET A 1 102 ? -8.745 -5.534 5.577 1.00 91.06 102 MET A CA 1
ATOM 856 C C . MET A 1 102 ? -9.707 -6.121 6.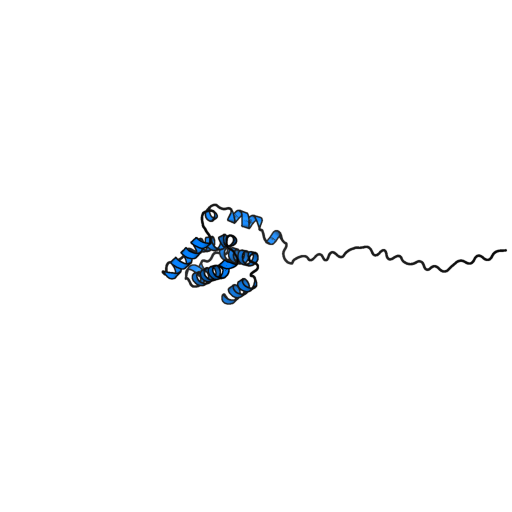618 1.00 91.06 102 MET A C 1
ATOM 858 O O . MET A 1 102 ? -10.724 -6.697 6.242 1.00 91.06 102 MET A O 1
ATOM 862 N N . ASN A 1 103 ? -9.452 -5.891 7.907 1.00 91.56 103 ASN A N 1
ATOM 863 C CA . ASN A 1 103 ? -10.349 -6.268 9.002 1.00 91.56 103 ASN A CA 1
ATOM 864 C C . ASN A 1 103 ? -11.536 -5.302 9.203 1.00 91.56 103 ASN A C 1
ATOM 866 O O . ASN A 1 103 ? -12.322 -5.472 10.135 1.00 91.56 103 ASN A O 1
ATOM 870 N N . THR A 1 104 ? -11.691 -4.281 8.355 1.00 92.44 104 THR A N 1
ATOM 871 C CA . THR A 1 104 ? -12.812 -3.330 8.420 1.00 92.44 104 THR A CA 1
ATOM 872 C C . THR A 1 104 ? -13.902 -3.640 7.392 1.00 92.44 104 THR A C 1
ATOM 874 O O . THR A 1 104 ? -13.656 -4.231 6.344 1.00 92.44 104 THR A O 1
ATOM 877 N N . GLN A 1 105 ? -15.125 -3.155 7.631 1.00 89.88 105 GLN A N 1
ATOM 878 C CA . GLN A 1 105 ? -16.241 -3.329 6.690 1.00 89.88 105 GLN A CA 1
ATOM 879 C C . GLN A 1 105 ? -15.997 -2.649 5.327 1.00 89.88 105 GLN A C 1
ATOM 881 O O . GLN A 1 105 ? -16.549 -3.075 4.310 1.00 89.88 105 GLN A O 1
ATOM 886 N N . THR A 1 106 ? -15.171 -1.598 5.278 1.00 91.75 106 THR A N 1
ATOM 887 C CA . THR A 1 106 ? -14.847 -0.878 4.035 1.00 91.75 106 THR A CA 1
ATOM 888 C C . THR A 1 106 ? -13.892 -1.659 3.129 1.00 91.75 106 THR A C 1
ATOM 890 O O . THR A 1 106 ? -13.790 -1.330 1.944 1.00 91.75 106 THR A O 1
ATOM 893 N N . ALA A 1 107 ? -13.291 -2.752 3.620 1.00 89.69 107 ALA A N 1
ATOM 894 C CA . ALA A 1 107 ? -12.457 -3.662 2.835 1.00 89.69 107 ALA A CA 1
ATOM 895 C C . ALA A 1 107 ? -13.186 -4.280 1.627 1.00 89.69 107 ALA A C 1
ATOM 897 O O . ALA A 1 107 ? -12.568 -4.567 0.604 1.00 89.69 107 ALA A O 1
ATOM 898 N N . VAL A 1 108 ? -14.516 -4.416 1.695 1.00 89.62 108 VAL A N 1
ATOM 899 C CA . VAL A 1 108 ? -15.349 -4.890 0.570 1.00 89.62 108 VAL A CA 1
ATOM 900 C C . VAL A 1 108 ? -15.281 -3.939 -0.632 1.00 89.62 108 VAL A C 1
ATOM 902 O O . VAL A 1 108 ? -15.475 -4.346 -1.771 1.00 89.62 108 VAL A O 1
ATOM 905 N N . THR A 1 109 ? -14.989 -2.663 -0.380 1.00 91.69 109 THR A N 1
ATOM 906 C CA . THR A 1 109 ? -14.965 -1.593 -1.386 1.00 91.69 109 THR A CA 1
ATOM 907 C C . THR A 1 109 ? -13.549 -1.166 -1.782 1.00 91.69 109 THR A C 1
ATOM 909 O O . THR A 1 109 ? -13.364 -0.073 -2.321 1.00 91.69 109 THR A O 1
ATOM 912 N N . VAL A 1 110 ? -12.543 -2.010 -1.518 1.00 92.50 110 VAL A N 1
ATOM 913 C CA . VAL A 1 110 ? -11.169 -1.797 -2.002 1.00 92.50 110 VAL A CA 1
ATOM 914 C C . VAL A 1 110 ? -11.174 -1.691 -3.523 1.00 92.50 110 VAL A C 1
ATOM 916 O O . VAL A 1 110 ? -11.835 -2.462 -4.214 1.00 92.50 110 VAL A O 1
ATOM 919 N N . LYS A 1 111 ? -10.431 -0.717 -4.051 1.00 92.44 111 LYS A N 1
ATOM 920 C CA . LYS A 1 111 ? -10.336 -0.495 -5.493 1.00 92.44 111 LYS A CA 1
ATOM 921 C C . LYS A 1 111 ? -9.303 -1.428 -6.111 1.00 92.44 111 LYS A C 1
ATOM 923 O O . LYS A 1 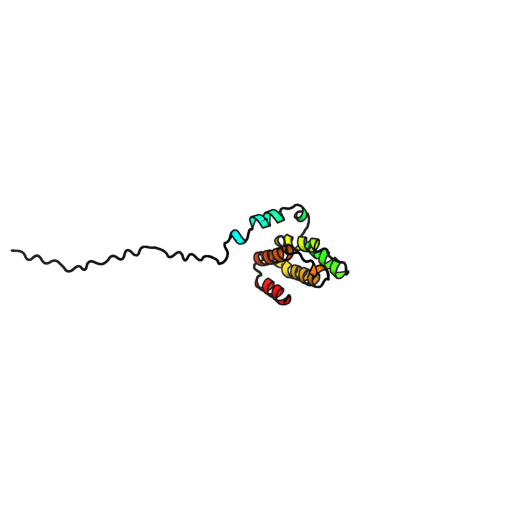111 ? -8.236 -1.643 -5.540 1.00 92.44 111 LYS A O 1
ATOM 928 N N . ASP A 1 112 ? -9.542 -1.846 -7.349 1.00 91.56 112 ASP A N 1
ATOM 929 C CA . ASP A 1 112 ? -8.576 -2.645 -8.115 1.00 91.56 112 ASP A CA 1
ATOM 930 C C . ASP A 1 112 ? -7.221 -1.937 -8.264 1.00 91.56 112 ASP A C 1
ATOM 932 O O . ASP A 1 112 ? -6.166 -2.571 -8.225 1.00 91.56 112 ASP A O 1
ATOM 936 N N . SER A 1 113 ? -7.227 -0.600 -8.362 1.00 92.19 113 SER A N 1
ATOM 937 C CA . SER A 1 113 ? -5.993 0.189 -8.403 1.00 92.19 113 SER A CA 1
ATOM 938 C C . SER A 1 113 ? -5.158 0.072 -7.136 1.00 92.19 113 SER A C 1
ATOM 940 O O . SER A 1 113 ? -3.938 0.167 -7.218 1.00 92.19 113 SER A O 1
ATOM 942 N N . THR A 1 114 ? -5.793 -0.156 -5.989 1.00 94.06 114 THR A N 1
ATOM 943 C CA . THR A 1 114 ? -5.113 -0.335 -4.709 1.00 94.06 114 THR A CA 1
ATOM 944 C C . THR A 1 114 ? -4.356 -1.660 -4.710 1.00 94.06 114 THR A C 1
ATOM 946 O O . THR A 1 114 ? -3.160 -1.683 -4.435 1.00 94.06 114 THR A O 1
ATOM 949 N N . CYS A 1 115 ? -5.018 -2.755 -5.103 1.00 91.81 115 CYS A N 1
ATOM 950 C CA . CYS A 1 115 ? -4.372 -4.064 -5.229 1.00 91.81 115 CYS A CA 1
ATOM 951 C C . CYS A 1 115 ? -3.211 -4.028 -6.231 1.00 91.81 115 CYS A C 1
ATOM 953 O O . CYS A 1 115 ? -2.133 -4.547 -5.950 1.00 91.81 115 CYS A 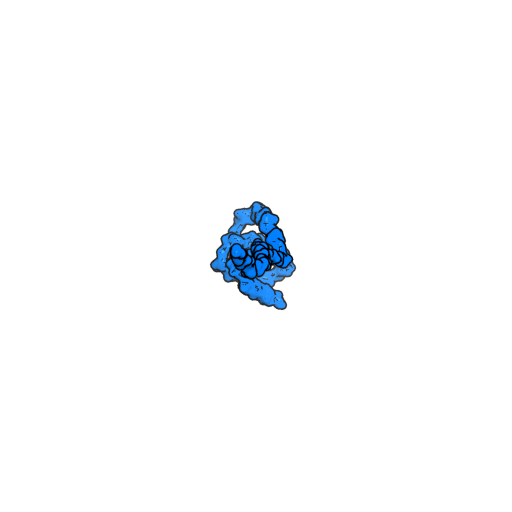O 1
ATOM 955 N N . HIS A 1 116 ? -3.411 -3.374 -7.377 1.00 92.88 116 HIS A N 1
ATOM 956 C CA . HIS A 1 116 ? -2.367 -3.215 -8.389 1.00 92.88 116 HIS A CA 1
ATOM 957 C C . HIS A 1 116 ? -1.170 -2.402 -7.883 1.00 92.88 116 HIS A C 1
ATOM 959 O O . HIS A 1 116 ? -0.030 -2.760 -8.175 1.00 92.88 116 HIS A O 1
ATOM 965 N N . ALA A 1 117 ? -1.414 -1.338 -7.110 1.00 94.06 117 ALA A N 1
ATOM 966 C CA . ALA A 1 117 ? -0.357 -0.536 -6.503 1.00 94.06 117 ALA A CA 1
ATOM 967 C C . ALA A 1 117 ? 0.466 -1.352 -5.495 1.00 94.06 117 ALA A C 1
ATOM 969 O O . ALA A 1 117 ? 1.687 -1.370 -5.605 1.00 94.06 117 ALA A O 1
ATOM 970 N N . PHE A 1 118 ? -0.181 -2.109 -4.598 1.00 93.62 118 PHE A N 1
ATOM 971 C CA . PHE A 1 118 ? 0.529 -2.980 -3.654 1.00 93.62 118 PHE A CA 1
ATOM 972 C C . PHE A 1 118 ? 1.423 -3.996 -4.365 1.00 93.62 118 PHE A C 1
ATOM 974 O O . PHE A 1 118 ? 2.605 -4.086 -4.051 1.00 93.62 118 PHE A O 1
ATOM 981 N N . ILE A 1 119 ? 0.893 -4.718 -5.359 1.00 93.12 119 ILE A N 1
ATOM 982 C CA . ILE A 1 119 ? 1.684 -5.704 -6.109 1.00 93.12 119 ILE A CA 1
ATOM 983 C C . ILE A 1 119 ? 2.917 -5.035 -6.724 1.00 93.12 119 ILE A C 1
ATOM 985 O O . ILE A 1 119 ? 4.021 -5.554 -6.599 1.00 93.12 119 ILE A O 1
ATOM 989 N N . ARG A 1 120 ? 2.756 -3.863 -7.353 1.00 92.88 120 ARG A N 1
ATOM 990 C CA . ARG A 1 120 ? 3.892 -3.134 -7.932 1.00 92.88 120 ARG A CA 1
ATOM 991 C C . ARG A 1 120 ? 4.918 -2.718 -6.897 1.00 92.88 120 ARG A C 1
ATOM 993 O O . ARG A 1 120 ? 6.101 -2.910 -7.146 1.00 92.88 120 ARG A O 1
ATOM 1000 N N . SER A 1 121 ? 4.488 -2.175 -5.765 1.00 93.56 121 SER A N 1
ATOM 1001 C CA . SER A 1 121 ? 5.424 -1.716 -4.745 1.00 93.56 121 SER A CA 1
ATOM 1002 C C . SER A 1 121 ? 6.205 -2.882 -4.140 1.00 93.56 121 SER A C 1
ATOM 1004 O O . SER A 1 121 ? 7.420 -2.788 -4.044 1.00 93.56 121 SER A O 1
ATOM 1006 N N . TYR A 1 122 ? 5.577 -4.030 -3.866 1.00 93.88 122 TYR A N 1
ATOM 1007 C CA . TYR A 1 122 ? 6.305 -5.223 -3.402 1.00 93.88 122 TYR A CA 1
ATOM 1008 C C . TYR A 1 122 ? 7.298 -5.770 -4.438 1.00 93.88 122 TYR A C 1
ATOM 1010 O O . TYR A 1 122 ? 8.397 -6.181 -4.071 1.00 93.88 122 TYR A O 1
ATOM 1018 N N . LEU A 1 123 ? 6.954 -5.725 -5.731 1.00 92.50 123 LEU A N 1
ATOM 1019 C CA . LEU A 1 123 ? 7.902 -6.054 -6.802 1.00 92.50 123 LEU A CA 1
ATOM 1020 C C . LEU A 1 123 ? 9.062 -5.045 -6.871 1.00 92.50 123 LEU A C 1
ATOM 1022 O O . LEU A 1 123 ? 10.199 -5.435 -7.120 1.00 92.50 123 LEU A O 1
ATOM 1026 N N . ASN A 1 124 ? 8.800 -3.756 -6.630 1.00 92.25 124 ASN A N 1
ATOM 1027 C CA . ASN A 1 124 ? 9.838 -2.723 -6.572 1.00 92.25 124 ASN A CA 1
ATOM 1028 C C . ASN A 1 124 ? 10.767 -2.914 -5.361 1.00 92.25 124 ASN A C 1
ATOM 1030 O O . ASN A 1 124 ? 11.966 -2.665 -5.470 1.00 92.25 124 ASN A O 1
ATOM 1034 N N . PHE A 1 125 ? 10.225 -3.381 -4.234 1.00 93.88 125 PHE A N 1
ATOM 1035 C CA . PHE A 1 125 ? 10.976 -3.699 -3.019 1.00 93.88 125 PHE A CA 1
ATOM 1036 C C . PHE A 1 125 ? 11.770 -5.007 -3.105 1.00 93.88 125 PHE A C 1
ATOM 1038 O O . PHE A 1 125 ? 12.621 -5.222 -2.251 1.00 93.88 125 PHE A O 1
ATOM 1045 N N . GLN A 1 126 ? 11.544 -5.834 -4.138 1.00 94.56 126 GLN A N 1
ATOM 1046 C CA . GLN A 1 126 ? 12.133 -7.177 -4.282 1.00 94.56 126 GLN A CA 1
ATOM 1047 C C . GLN A 1 126 ? 11.743 -8.115 -3.128 1.00 94.56 126 GLN A C 1
ATOM 1049 O O . GLN A 1 126 ? 12.563 -8.862 -2.600 1.00 94.56 126 GLN A O 1
ATOM 1054 N N . GLU A 1 127 ? 10.480 -8.022 -2.706 1.00 94.56 127 GLU A N 1
ATOM 1055 C CA . GLU A 1 127 ? 9.931 -8.735 -1.548 1.00 94.56 127 GLU A CA 1
ATOM 1056 C C . GLU A 1 127 ? 8.762 -9.632 -1.978 1.00 94.56 127 GLU A C 1
ATOM 1058 O O . GLU A 1 127 ? 7.663 -9.616 -1.414 1.00 94.56 127 GLU A O 1
ATOM 1063 N N . GLU A 1 128 ? 8.987 -10.418 -3.033 1.00 93.88 128 GLU A N 1
ATOM 1064 C CA . GLU A 1 128 ? 7.981 -11.302 -3.623 1.00 93.88 128 GLU A CA 1
ATOM 1065 C C . GLU A 1 128 ? 7.507 -12.383 -2.647 1.00 93.88 128 GLU A C 1
ATOM 1067 O O . GLU A 1 128 ? 6.323 -12.720 -2.638 1.00 93.88 128 GLU A O 1
ATOM 1072 N N . ASP A 1 129 ? 8.395 -12.888 -1.790 1.00 93.31 129 ASP A N 1
ATOM 1073 C CA . ASP A 1 129 ? 8.056 -13.909 -0.794 1.00 93.31 129 ASP A CA 1
ATOM 1074 C C . ASP A 1 129 ? 7.031 -13.386 0.224 1.00 93.31 129 ASP A C 1
ATOM 1076 O O . ASP A 1 129 ? 6.053 -14.071 0.544 1.00 93.31 129 ASP A O 1
ATOM 1080 N N . ARG A 1 130 ? 7.201 -12.140 0.691 1.00 92.50 130 ARG A N 1
ATOM 1081 C CA . ARG A 1 130 ? 6.239 -11.480 1.590 1.00 92.50 130 ARG A CA 1
ATOM 1082 C C . ARG A 1 130 ? 4.913 -11.226 0.890 1.00 92.50 130 ARG A C 1
ATOM 1084 O O . ARG A 1 130 ? 3.860 -11.513 1.456 1.00 92.50 130 ARG A O 1
ATOM 1091 N N . LEU A 1 131 ? 4.954 -10.760 -0.360 1.00 92.38 131 LEU A N 1
ATOM 1092 C CA . LEU A 1 131 ? 3.750 -10.570 -1.168 1.00 92.38 131 LEU A CA 1
ATOM 1093 C C . LEU A 1 131 ? 2.967 -11.879 -1.321 1.00 92.38 131 LEU A C 1
ATOM 1095 O O . LEU A 1 131 ? 1.753 -11.897 -1.126 1.00 92.38 131 LEU A O 1
ATOM 1099 N N . LEU A 1 132 ? 3.646 -12.980 -1.649 1.00 92.69 132 LEU A N 1
ATOM 1100 C CA . LEU A 1 132 ? 3.012 -14.289 -1.789 1.00 92.69 132 LEU A CA 1
ATOM 1101 C C . LEU A 1 132 ? 2.386 -14.754 -0.475 1.00 92.69 132 LEU A C 1
ATOM 1103 O O . LEU A 1 132 ? 1.273 -15.279 -0.498 1.00 92.69 132 LEU A O 1
ATOM 1107 N N . LYS A 1 133 ? 3.047 -14.516 0.661 1.00 91.62 133 LYS A N 1
ATOM 1108 C CA . LYS A 1 133 ? 2.496 -14.826 1.983 1.00 91.62 133 LYS A CA 1
ATOM 1109 C C . LYS A 1 133 ? 1.215 -14.033 2.270 1.00 91.62 133 LYS A C 1
ATOM 1111 O O . LYS A 1 133 ? 0.205 -14.634 2.622 1.00 91.62 133 LYS A O 1
ATOM 1116 N N . LEU A 1 134 ? 1.214 -12.719 2.029 1.00 88.19 134 LEU A N 1
ATOM 1117 C CA . LEU A 1 134 ? 0.021 -11.871 2.192 1.00 88.19 134 LEU A CA 1
ATOM 1118 C C . LEU A 1 134 ? -1.135 -12.306 1.283 1.00 88.19 134 LEU A C 1
ATOM 1120 O O . LEU A 1 134 ? -2.300 -12.256 1.675 1.00 88.19 134 LEU A O 1
ATOM 1124 N N . LEU A 1 135 ? -0.827 -12.731 0.055 1.00 87.69 135 LEU A N 1
ATOM 1125 C CA . LEU A 1 135 ? -1.831 -13.239 -0.878 1.00 87.69 135 LEU A CA 1
ATOM 1126 C C . LEU A 1 135 ? -2.396 -14.595 -0.439 1.00 87.69 135 LEU A C 1
ATOM 1128 O O . LEU A 1 135 ? -3.581 -14.837 -0.653 1.00 87.69 135 LEU A O 1
ATOM 1132 N N . GLN A 1 136 ? -1.581 -15.457 0.174 1.00 88.19 136 GLN A N 1
ATOM 1133 C CA . GLN A 1 136 ? -2.019 -16.746 0.716 1.00 88.19 136 GLN A CA 1
ATOM 1134 C C . GLN A 1 136 ? -2.911 -16.585 1.945 1.00 88.19 136 GLN A C 1
ATOM 1136 O O . GLN A 1 136 ? -3.922 -17.267 2.039 1.00 88.19 136 GLN A O 1
ATOM 1141 N N . GLU A 1 137 ? -2.581 -15.665 2.853 1.00 80.31 137 GLU A N 1
ATOM 1142 C CA . GLU A 1 137 ? -3.381 -15.386 4.057 1.00 80.31 137 GLU A CA 1
ATOM 1143 C C . GLU A 1 137 ? -4.782 -14.827 3.736 1.00 80.31 137 GLU A C 1
ATOM 1145 O O . GLU A 1 137 ? -5.662 -14.816 4.594 1.00 80.31 137 GLU A O 1
ATOM 1150 N N . ARG A 1 138 ? -5.002 -14.376 2.493 1.00 62.56 138 ARG A N 1
ATOM 1151 C CA . ARG A 1 138 ? -6.279 -13.851 1.994 1.00 62.56 138 ARG A CA 1
ATOM 1152 C C . ARG A 1 138 ? -7.198 -14.925 1.378 1.00 62.56 138 ARG A C 1
ATOM 1154 O O . ARG A 1 138 ? -8.353 -14.601 1.094 1.00 62.56 138 ARG A O 1
ATOM 1161 N N . VAL A 1 139 ? -6.702 -16.142 1.120 1.00 42.72 139 VAL A N 1
ATOM 1162 C CA . VAL A 1 139 ? -7.481 -17.283 0.579 1.00 42.72 139 VAL A CA 1
ATOM 1163 C C . VAL A 1 139 ? -8.076 -18.099 1.717 1.00 42.72 139 VAL A C 1
ATOM 1165 O O . VAL A 1 139 ? -9.286 -18.402 1.624 1.00 42.72 139 VAL A O 1
#

Secondary structure (DSSP, 8-state):
----------------------------SS-GGGG-HHHHHHHHTSHHHHT--HHHHHHHHHHHHHTTPPPPHHHHHHHHTTGGGS-GGGHHHHHHHHHHHHTSGGGGG--HHHHHHHHHHHHHHT-HHHHHHHHHTT-